Protein AF-A0A3C0AGW2-F1 (afdb_monomer_lite)

Foldseek 3Di:
DLVVLLVLLVVLLVLLVVLLVLLVVLQVQPPVRDDVVLLVSLLVSLVSLVVSLVSLVVSLVVCVVVVHDPVLNVLSVLLSVLSNVLSVCSNVVNSDPVSSVSSVVSSVSSVVVSVVSVVVVVVVVVVVVVVVVVVD

Sequence (136 aa):
MLAAMEARLQKILAQQNRVYAGTLSIGQVPEKERTSRHTARAVQLSREESLIGLEVEKAILLITDEGSSVAFSEALAEVREDVQNVSYRLNRVQVDELTQGIEKDIISSLEEMIEALQKEMDKSDEEKKKQQQQQQ

Radius of gyration: 18.55 Å; chains: 1; bounding box: 42×22×63 Å

Secondary structure (DSSP, 8-state):
-HHHHHHHHHHHHHHHHHHHHHHHHHHTS-GGG--HHHHHHHHHHHHHHHHHHHHHHHHHHHHHHTT--HHHHHHHHHHHHHHHHHHHHHHTT--SHHHHHHHHHHHHHHHHHHHHHHHHHHHHHHHHHHHHHH--

pLDDT: mean 93.38, std 8.49, range [53.22, 98.88]

Structure (mmCIF, N/CA/C/O backbone):
data_AF-A0A3C0AGW2-F1
#
_entry.id   AF-A0A3C0AGW2-F1
#
loop_
_atom_site.group_PDB
_atom_site.id
_atom_site.type_symbol
_atom_site.label_atom_id
_atom_site.label_alt_id
_atom_site.label_comp_id
_atom_site.label_asym_id
_atom_site.label_entity_id
_atom_site.label_seq_id
_atom_site.pdbx_PDB_ins_code
_atom_site.Cartn_x
_atom_site.Cartn_y
_atom_site.Cartn_z
_atom_site.occupancy
_atom_site.B_iso_or_equiv
_atom_site.auth_seq_id
_atom_site.auth_comp_id
_atom_site.auth_asym_id
_atom_site.auth_atom_id
_atom_site.pdbx_PDB_model_num
ATOM 1 N N . MET A 1 1 ? -17.777 -2.541 13.368 1.00 78.19 1 MET A N 1
ATOM 2 C CA . MET A 1 1 ? -16.947 -1.543 12.673 1.00 78.19 1 MET A CA 1
ATOM 3 C C . MET A 1 1 ? -15.489 -1.974 12.629 1.00 78.19 1 MET A C 1
ATOM 5 O O . MET A 1 1 ? -15.056 -2.356 11.554 1.00 78.19 1 MET A O 1
ATOM 9 N N . LEU A 1 2 ? -14.771 -1.996 13.762 1.00 84.62 2 LEU A N 1
ATOM 10 C CA . LEU A 1 2 ? -13.323 -2.271 13.800 1.00 84.62 2 LEU A CA 1
ATOM 11 C C . LEU A 1 2 ? -12.918 -3.547 13.042 1.00 84.62 2 LEU A C 1
ATOM 13 O O . LEU A 1 2 ? -12.090 -3.466 12.147 1.00 84.62 2 LEU A O 1
ATOM 17 N N . ALA A 1 3 ? -13.608 -4.671 13.260 1.00 89.31 3 ALA A N 1
ATOM 18 C CA . ALA A 1 3 ? -13.351 -5.912 12.515 1.00 89.31 3 ALA A CA 1
ATOM 19 C C . ALA A 1 3 ? -13.584 -5.793 10.992 1.00 89.31 3 ALA A C 1
ATOM 21 O O . ALA A 1 3 ? -12.890 -6.408 10.189 1.00 89.31 3 ALA A O 1
ATOM 22 N N . ALA A 1 4 ? -14.566 -4.989 10.565 1.00 89.94 4 ALA A N 1
ATOM 23 C CA . ALA A 1 4 ? -14.815 -4.752 9.144 1.00 89.94 4 ALA A CA 1
ATOM 24 C C . ALA A 1 4 ? -13.743 -3.842 8.527 1.00 89.94 4 ALA A C 1
ATOM 26 O O . ALA A 1 4 ? -13.401 -4.019 7.358 1.00 89.94 4 ALA A O 1
ATOM 27 N N . MET A 1 5 ? -13.215 -2.886 9.298 1.00 91.62 5 MET A N 1
ATOM 28 C CA . MET A 1 5 ? -12.092 -2.055 8.875 1.00 91.62 5 MET A CA 1
ATOM 29 C C . MET A 1 5 ? -10.802 -2.875 8.800 1.00 91.62 5 MET A C 1
ATOM 31 O O . MET A 1 5 ? -10.144 -2.866 7.766 1.00 91.62 5 MET A O 1
ATOM 35 N N . GLU A 1 6 ? -10.498 -3.670 9.824 1.00 94.12 6 GLU A N 1
ATOM 36 C CA . GLU A 1 6 ? -9.355 -4.586 9.837 1.00 94.12 6 GLU A CA 1
ATOM 37 C C . GLU A 1 6 ? -9.373 -5.513 8.612 1.00 94.12 6 GLU A C 1
ATOM 39 O O . GLU A 1 6 ? -8.394 -5.579 7.871 1.00 94.12 6 GLU A O 1
ATOM 44 N N . ALA A 1 7 ? -10.510 -6.155 8.320 1.00 95.31 7 ALA A N 1
ATOM 45 C CA . ALA A 1 7 ? -10.649 -7.021 7.149 1.00 95.31 7 ALA A CA 1
ATOM 46 C C . ALA A 1 7 ? -10.410 -6.275 5.819 1.00 95.31 7 ALA A C 1
ATOM 48 O O . ALA A 1 7 ? -9.868 -6.844 4.866 1.00 95.31 7 ALA A O 1
ATOM 49 N N . ARG A 1 8 ? -10.798 -4.994 5.733 1.00 95.31 8 ARG A N 1
ATOM 50 C CA . ARG A 1 8 ? -10.505 -4.146 4.565 1.00 95.31 8 ARG A CA 1
ATOM 51 C C . ARG A 1 8 ? -9.016 -3.838 4.467 1.00 95.31 8 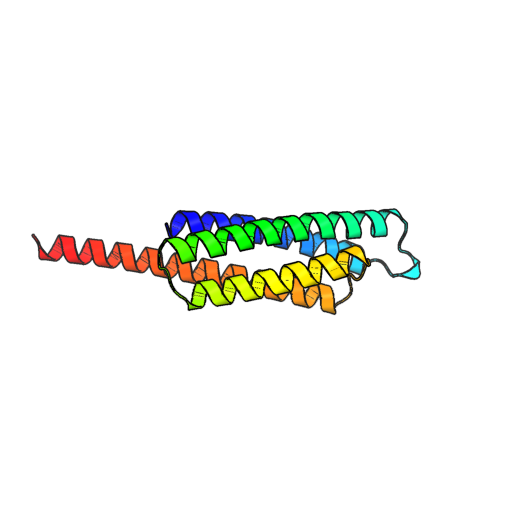ARG A C 1
ATOM 53 O O . ARG A 1 8 ? -8.457 -4.026 3.388 1.00 95.31 8 ARG A O 1
ATOM 60 N N . LEU A 1 9 ? -8.373 -3.430 5.561 1.00 96.69 9 LEU A N 1
ATOM 61 C CA . LEU A 1 9 ? -6.938 -3.136 5.573 1.00 96.69 9 LEU A CA 1
ATOM 62 C C . LEU A 1 9 ? -6.103 -4.381 5.260 1.00 96.69 9 LEU A C 1
ATOM 64 O O . LEU A 1 9 ? -5.181 -4.298 4.457 1.00 96.69 9 LEU A O 1
ATOM 68 N N . GLN A 1 10 ? -6.473 -5.556 5.775 1.00 98.38 10 GLN A N 1
ATOM 69 C CA . GLN A 1 10 ? -5.820 -6.823 5.424 1.00 98.38 10 GLN A CA 1
ATOM 70 C C . GLN A 1 10 ? -5.922 -7.130 3.925 1.00 98.38 10 GLN A C 1
ATOM 72 O O . GLN A 1 10 ? -4.955 -7.580 3.306 1.00 98.38 10 GLN A O 1
ATOM 77 N N . LYS A 1 11 ? -7.081 -6.868 3.308 1.00 98.31 11 LYS A N 1
ATOM 78 C CA . LYS A 1 11 ? -7.257 -7.040 1.860 1.00 98.31 11 LYS A CA 1
ATOM 79 C C . LYS A 1 11 ? -6.372 -6.071 1.069 1.00 98.31 11 LYS A C 1
ATOM 81 O O . LYS A 1 11 ? -5.738 -6.506 0.107 1.00 98.31 11 LYS A O 1
ATOM 86 N N . ILE A 1 12 ? -6.325 -4.803 1.480 1.00 98.56 12 ILE A N 1
ATOM 87 C CA . ILE A 1 12 ? -5.475 -3.760 0.887 1.00 98.56 12 ILE A CA 1
ATOM 88 C C . ILE A 1 12 ? -4.001 -4.166 1.003 1.00 98.56 12 ILE A C 1
ATOM 90 O O . ILE A 1 12 ? -3.310 -4.233 -0.008 1.00 98.56 12 ILE A O 1
ATOM 94 N N . LEU A 1 13 ? -3.547 -4.570 2.190 1.00 98.81 13 LEU A N 1
ATOM 95 C CA . LEU A 1 13 ? -2.189 -5.057 2.443 1.00 98.81 13 LEU A CA 1
ATOM 96 C C . LEU A 1 13 ? -1.827 -6.261 1.560 1.00 98.81 13 LEU A C 1
ATOM 98 O O . LEU A 1 13 ? -0.743 -6.321 0.979 1.00 98.81 13 LEU A O 1
ATOM 102 N N . ALA A 1 14 ? -2.738 -7.223 1.398 1.00 98.75 14 ALA A N 1
ATOM 103 C CA . ALA A 1 14 ? -2.524 -8.369 0.514 1.00 98.75 14 ALA A CA 1
ATOM 104 C C . ALA A 1 14 ? -2.472 -7.981 -0.978 1.00 98.75 14 ALA A C 1
ATOM 106 O O . ALA A 1 14 ? -1.893 -8.702 -1.796 1.00 98.75 14 ALA A O 1
ATOM 107 N N . GLN A 1 15 ? -3.116 -6.883 -1.377 1.00 98.81 15 GLN A N 1
ATOM 108 C CA . GLN A 1 15 ? -2.987 -6.319 -2.723 1.00 98.81 15 GLN A CA 1
ATOM 109 C C . GLN A 1 15 ? -1.651 -5.582 -2.873 1.00 98.81 15 GLN A C 1
ATOM 111 O O . GLN A 1 15 ? -0.929 -5.886 -3.820 1.00 98.81 15 GLN A O 1
ATOM 116 N N . GLN A 1 16 ? -1.277 -4.740 -1.907 1.00 98.88 16 GLN A N 1
ATOM 117 C CA . GLN A 1 16 ? -0.016 -3.995 -1.914 1.00 98.88 16 GLN A CA 1
ATOM 118 C C . GLN A 1 16 ? 1.195 -4.925 -1.995 1.00 98.88 16 GLN A C 1
ATOM 120 O O . GLN A 1 16 ? 2.063 -4.752 -2.844 1.00 98.88 16 GLN A O 1
ATOM 125 N N . ASN A 1 17 ? 1.210 -5.991 -1.192 1.00 98.88 17 ASN A N 1
ATOM 126 C CA . ASN A 1 17 ? 2.276 -6.993 -1.224 1.00 98.88 17 ASN A CA 1
ATOM 127 C C . ASN A 1 17 ? 2.433 -7.657 -2.603 1.00 98.88 17 ASN A C 1
ATOM 129 O O . ASN A 1 17 ? 3.545 -7.980 -3.023 1.00 98.88 17 ASN A O 1
ATOM 133 N N . ARG A 1 18 ? 1.328 -7.858 -3.337 1.00 98.75 18 ARG A N 1
ATOM 134 C CA . ARG A 1 18 ? 1.376 -8.399 -4.704 1.00 98.75 18 ARG A CA 1
ATOM 135 C C . ARG A 1 18 ? 1.941 -7.390 -5.697 1.00 98.75 18 ARG A C 1
ATOM 137 O O . ARG A 1 18 ? 2.668 -7.809 -6.602 1.00 98.75 18 ARG A O 1
ATOM 144 N N . VAL A 1 19 ? 1.619 -6.106 -5.534 1.00 98.81 19 VAL A N 1
ATOM 145 C CA . VAL A 1 19 ? 2.184 -5.043 -6.368 1.00 98.81 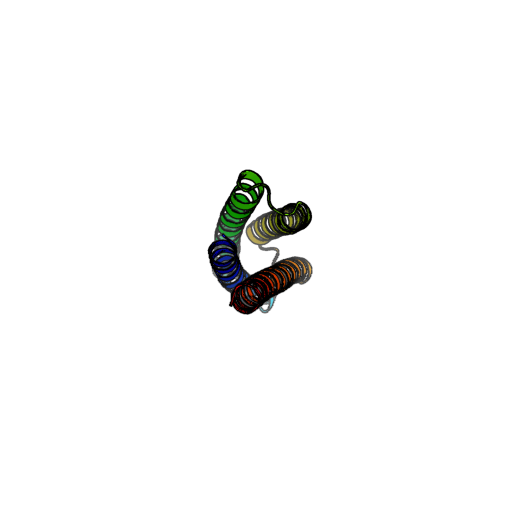19 VAL A CA 1
ATOM 146 C C . VAL A 1 19 ? 3.684 -4.929 -6.113 1.00 98.81 19 VAL A C 1
ATOM 148 O O . VAL A 1 19 ? 4.457 -5.131 -7.048 1.00 98.81 19 VAL A O 1
ATOM 151 N N . TYR A 1 20 ? 4.088 -4.792 -4.847 1.00 98.88 20 TYR A N 1
ATOM 152 C CA . TYR A 1 20 ? 5.485 -4.719 -4.412 1.00 98.88 20 TYR A CA 1
ATOM 153 C C . TYR A 1 20 ? 6.332 -5.891 -4.928 1.00 98.88 20 TYR A C 1
ATOM 155 O O . TYR A 1 20 ? 7.383 -5.698 -5.542 1.00 98.88 20 TYR A O 1
ATOM 163 N N . ALA A 1 21 ? 5.852 -7.130 -4.772 1.00 98.81 21 ALA A N 1
ATOM 164 C CA . ALA A 1 21 ? 6.546 -8.306 -5.299 1.00 98.81 21 ALA A CA 1
ATOM 165 C C . ALA A 1 21 ? 6.705 -8.255 -6.832 1.00 98.81 21 ALA A C 1
ATOM 167 O O . ALA A 1 21 ? 7.736 -8.659 -7.380 1.00 98.81 21 ALA A O 1
ATOM 168 N N . GLY A 1 22 ? 5.694 -7.741 -7.537 1.00 98.69 22 GLY A N 1
ATOM 169 C CA . GLY A 1 22 ? 5.761 -7.493 -8.973 1.00 98.69 22 GLY A CA 1
ATOM 170 C C . GLY A 1 22 ? 6.788 -6.420 -9.337 1.00 98.69 22 GLY A C 1
ATOM 171 O O . GLY A 1 22 ? 7.559 -6.625 -10.276 1.00 98.69 22 GLY A O 1
ATOM 172 N N . THR A 1 23 ? 6.831 -5.319 -8.590 1.00 98.75 23 THR A N 1
ATOM 173 C CA . THR A 1 23 ? 7.784 -4.220 -8.775 1.00 98.75 23 THR A CA 1
ATOM 174 C C . THR A 1 23 ? 9.217 -4.706 -8.583 1.00 98.75 23 THR A C 1
ATOM 176 O O . THR A 1 23 ? 10.051 -4.501 -9.469 1.00 98.75 23 THR A O 1
ATOM 179 N N . LEU A 1 24 ? 9.486 -5.463 -7.514 1.00 98.75 24 LEU A N 1
ATOM 180 C CA . LEU A 1 24 ? 10.782 -6.102 -7.263 1.00 98.75 24 LEU A CA 1
ATOM 181 C C . LEU A 1 24 ? 11.203 -7.029 -8.407 1.00 98.75 24 LEU A C 1
ATOM 183 O O . LEU A 1 24 ? 12.344 -6.970 -8.866 1.00 98.75 24 LEU A O 1
ATOM 187 N N . SER A 1 25 ? 10.283 -7.860 -8.906 1.00 98.38 25 SER A N 1
ATOM 188 C CA . SER A 1 25 ? 10.575 -8.784 -10.008 1.00 98.38 25 SER A CA 1
ATOM 189 C C . SER A 1 25 ? 11.013 -8.055 -11.283 1.00 98.38 25 SER A C 1
ATOM 191 O O . SER A 1 25 ? 11.890 -8.551 -11.987 1.00 98.38 25 SER A O 1
ATOM 193 N N . ILE A 1 26 ? 10.442 -6.883 -11.583 1.00 98.38 26 ILE A N 1
ATOM 194 C CA . ILE A 1 26 ? 10.891 -6.055 -12.714 1.00 98.38 26 ILE A CA 1
ATOM 195 C C . ILE A 1 26 ? 12.209 -5.346 -12.372 1.00 98.38 26 ILE A C 1
ATOM 197 O O . ILE A 1 26 ? 13.095 -5.250 -13.224 1.00 98.38 26 ILE A O 1
ATOM 201 N N . GLY A 1 27 ? 12.347 -4.858 -11.136 1.00 97.75 27 GLY A N 1
ATOM 202 C CA . GLY A 1 27 ? 13.530 -4.155 -10.638 1.00 97.75 27 GLY A CA 1
ATOM 203 C C . GLY A 1 27 ? 14.813 -4.985 -10.719 1.00 97.75 27 GLY A C 1
ATOM 204 O O . GLY A 1 27 ? 15.866 -4.435 -11.030 1.00 97.75 27 GLY A O 1
ATOM 205 N N . GLN A 1 28 ? 14.713 -6.306 -10.542 1.00 97.44 28 GLN A N 1
ATOM 206 C CA . GLN A 1 28 ? 15.831 -7.252 -10.671 1.00 97.44 28 GLN A CA 1
ATOM 207 C C . GLN A 1 28 ? 16.375 -7.387 -12.101 1.00 97.44 28 GLN A C 1
ATOM 209 O O . GLN A 1 28 ? 17.509 -7.826 -12.283 1.00 97.44 28 GLN A O 1
ATOM 214 N N . VAL A 1 29 ? 15.590 -7.021 -13.118 1.00 97.44 29 VAL A N 1
ATOM 215 C CA . VAL A 1 29 ? 16.028 -7.058 -14.516 1.00 97.44 29 VAL A CA 1
ATOM 216 C C . VAL A 1 29 ? 16.721 -5.734 -14.852 1.00 97.44 29 VAL A C 1
ATOM 218 O O . VAL A 1 29 ? 16.076 -4.679 -14.739 1.00 97.44 29 VAL A O 1
ATOM 221 N N . PRO A 1 30 ? 17.997 -5.750 -15.296 1.00 96.00 30 PRO A N 1
ATOM 222 C CA . PRO A 1 30 ? 18.702 -4.546 -15.719 1.00 96.00 30 PRO A CA 1
ATOM 223 C C . PRO A 1 30 ? 17.910 -3.782 -16.777 1.00 96.00 30 PRO A C 1
ATOM 225 O O . PRO A 1 30 ? 17.349 -4.382 -17.690 1.00 96.00 30 PRO A O 1
ATOM 228 N N . GLU A 1 31 ? 17.888 -2.452 -16.700 1.00 93.44 31 GLU A N 1
ATOM 229 C CA . GLU A 1 31 ? 17.046 -1.626 -17.577 1.00 93.44 31 GLU A CA 1
ATOM 230 C C . GLU A 1 31 ? 17.275 -1.903 -19.072 1.00 93.44 31 GLU A C 1
ATOM 232 O O . GLU A 1 31 ? 16.322 -1.994 -19.840 1.00 93.44 31 GLU A O 1
ATOM 237 N N . LYS A 1 32 ? 18.531 -2.144 -19.466 1.00 95.88 32 LYS A N 1
ATOM 238 C CA . LYS A 1 32 ? 18.920 -2.471 -20.849 1.00 95.88 32 LYS A CA 1
ATOM 239 C C . LYS A 1 32 ? 18.396 -3.826 -21.341 1.00 95.88 32 LYS A C 1
ATOM 241 O O . LYS A 1 32 ? 18.347 -4.050 -22.546 1.00 95.88 32 LYS A O 1
ATOM 246 N N . GLU A 1 33 ? 18.025 -4.718 -20.428 1.00 96.94 33 GLU A N 1
ATOM 247 C CA . GLU A 1 33 ? 17.503 -6.061 -20.711 1.00 96.94 33 GLU A CA 1
ATOM 248 C C . GLU A 1 33 ? 15.969 -6.120 -20.602 1.00 96.94 33 GLU A C 1
ATOM 250 O O . GLU A 1 33 ? 15.344 -7.131 -20.941 1.00 96.94 33 GLU A O 1
ATOM 255 N N . ARG A 1 34 ? 15.324 -5.029 -20.165 1.00 96.06 34 ARG A N 1
ATOM 256 C CA . ARG A 1 34 ? 13.866 -4.964 -20.043 1.00 96.06 34 ARG A CA 1
ATOM 257 C C . ARG A 1 34 ? 13.212 -4.929 -21.420 1.00 96.06 34 ARG A C 1
ATOM 259 O O . ARG A 1 34 ? 13.385 -4.017 -22.219 1.00 96.06 34 ARG A O 1
ATOM 266 N N . THR A 1 35 ? 12.390 -5.937 -21.669 1.00 97.56 35 THR A N 1
ATOM 267 C CA . THR A 1 35 ? 11.542 -6.047 -22.864 1.00 97.56 35 THR A CA 1
ATOM 268 C C . THR A 1 35 ? 10.175 -5.381 -22.680 1.00 97.56 35 THR A C 1
ATOM 270 O O . THR A 1 35 ? 9.760 -5.078 -21.561 1.00 97.56 35 THR A O 1
ATOM 273 N N . SER A 1 36 ? 9.395 -5.279 -23.762 1.00 97.25 36 SER A N 1
ATOM 274 C CA . SER A 1 36 ? 8.008 -4.783 -23.736 1.00 97.25 36 SER A CA 1
ATOM 275 C C . SER A 1 36 ? 7.099 -5.521 -22.744 1.00 97.25 36 SER A C 1
ATOM 277 O O . SER A 1 36 ? 6.128 -4.942 -22.261 1.00 97.25 36 SER A O 1
ATOM 279 N N . ARG A 1 37 ? 7.411 -6.779 -22.391 1.00 97.62 37 ARG A N 1
ATOM 280 C CA . ARG A 1 37 ? 6.682 -7.532 -21.356 1.00 97.62 37 ARG A CA 1
ATOM 281 C C . ARG A 1 37 ? 6.840 -6.898 -19.971 1.00 97.62 37 ARG A C 1
ATOM 283 O O . ARG A 1 37 ? 5.872 -6.847 -19.220 1.00 97.62 37 ARG A O 1
ATOM 290 N N . HIS A 1 38 ? 8.032 -6.403 -19.649 1.00 98.25 38 HIS A N 1
ATOM 291 C CA . HIS A 1 38 ? 8.318 -5.734 -18.380 1.00 98.25 38 HIS A CA 1
ATOM 292 C C . HIS A 1 38 ? 7.597 -4.388 -18.307 1.00 98.25 38 HIS A C 1
ATOM 294 O O . HIS A 1 38 ? 6.932 -4.102 -17.317 1.00 98.25 38 HIS A O 1
ATOM 300 N N . THR A 1 39 ? 7.631 -3.616 -19.398 1.00 97.62 39 THR A N 1
ATOM 301 C CA . THR A 1 39 ? 6.853 -2.377 -19.538 1.00 97.62 39 THR A CA 1
ATOM 302 C C . THR A 1 39 ? 5.358 -2.632 -19.351 1.00 97.62 39 THR A C 1
ATOM 304 O O . THR A 1 39 ? 4.716 -1.968 -18.544 1.00 97.62 39 THR A O 1
ATOM 307 N N . ALA A 1 40 ? 4.797 -3.630 -20.041 1.00 98.50 40 ALA A N 1
ATOM 308 C CA . ALA A 1 40 ? 3.383 -3.974 -19.916 1.00 98.50 40 ALA A CA 1
ATOM 309 C C . ALA A 1 40 ? 3.015 -4.406 -18.487 1.00 98.50 40 ALA A C 1
ATOM 311 O O . ALA A 1 40 ? 1.961 -4.008 -17.987 1.00 98.50 40 ALA A O 1
ATOM 312 N N . ARG A 1 41 ? 3.887 -5.171 -17.811 1.00 98.56 41 ARG A N 1
ATOM 313 C CA . ARG A 1 41 ? 3.675 -5.556 -16.411 1.00 98.56 41 ARG A CA 1
ATOM 314 C C . ARG A 1 41 ? 3.724 -4.347 -15.478 1.00 98.56 41 ARG A C 1
ATOM 316 O O . ARG A 1 41 ? 2.845 -4.254 -14.637 1.00 98.56 41 ARG A O 1
ATOM 323 N N . ALA A 1 42 ? 4.659 -3.411 -15.645 1.00 98.69 42 ALA A N 1
ATOM 324 C CA . ALA A 1 42 ? 4.713 -2.193 -14.827 1.00 98.69 42 ALA A CA 1
ATOM 325 C C . ALA A 1 42 ? 3.436 -1.345 -14.967 1.00 98.69 42 ALA A C 1
ATOM 327 O O . ALA A 1 42 ? 2.849 -0.926 -13.974 1.00 98.69 42 ALA A O 1
ATOM 328 N N . VAL A 1 43 ? 2.926 -1.180 -16.192 1.00 98.62 43 VAL A N 1
ATOM 329 C CA . VAL A 1 43 ? 1.656 -0.469 -16.426 1.00 98.62 43 VAL A CA 1
ATOM 330 C C . VAL A 1 43 ? 0.462 -1.244 -15.846 1.00 98.62 43 VAL A C 1
ATOM 332 O O . VAL A 1 43 ? -0.505 -0.647 -15.376 1.00 98.62 43 VAL A O 1
ATOM 335 N N . GLN A 1 44 ? 0.498 -2.580 -15.854 1.00 98.75 44 GLN A N 1
ATOM 336 C CA . GLN A 1 44 ? -0.509 -3.384 -15.159 1.00 98.75 44 GLN A CA 1
ATOM 337 C C . GLN A 1 44 ? -0.452 -3.162 -13.641 1.00 98.75 44 GLN A C 1
ATOM 339 O O . GLN A 1 44 ? -1.496 -2.937 -13.038 1.00 98.75 44 GLN A O 1
ATOM 344 N N . LEU A 1 45 ? 0.744 -3.175 -13.049 1.00 98.81 45 LEU A N 1
ATOM 345 C CA . LEU A 1 45 ? 0.958 -2.908 -11.626 1.00 98.81 45 LEU A CA 1
ATOM 346 C C . LEU A 1 45 ? 0.467 -1.508 -11.234 1.00 98.81 45 LEU A C 1
ATOM 348 O O . LEU A 1 45 ? -0.243 -1.376 -10.252 1.00 98.81 45 LEU A O 1
ATOM 352 N N . SER A 1 46 ? 0.714 -0.486 -12.058 1.00 98.88 46 SER A N 1
ATOM 353 C CA . SER A 1 46 ? 0.155 0.864 -11.863 1.00 98.88 46 SER A CA 1
ATOM 354 C 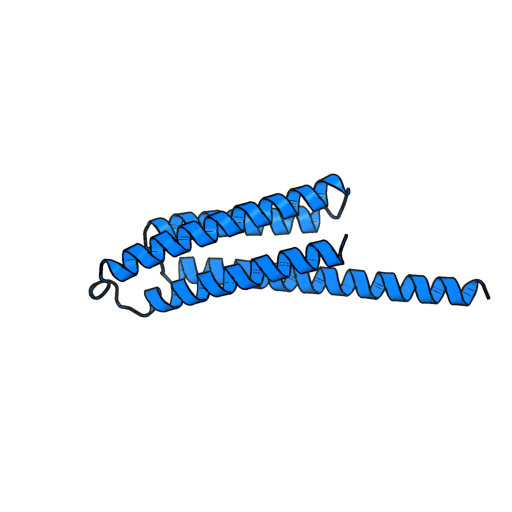C . SER A 1 46 ? -1.380 0.883 -11.795 1.00 98.88 46 SER A C 1
ATOM 356 O O . SER A 1 46 ? -1.977 1.583 -10.973 1.00 98.88 46 SER A O 1
ATOM 358 N N . ARG A 1 47 ? -2.054 0.091 -12.638 1.00 98.81 47 ARG A N 1
ATOM 359 C CA . ARG A 1 47 ? -3.517 -0.044 -12.578 1.00 98.81 47 ARG A CA 1
ATOM 360 C C . ARG A 1 47 ? -3.972 -0.761 -11.312 1.00 98.81 47 ARG A C 1
ATOM 362 O O . ARG A 1 47 ? -4.973 -0.357 -10.732 1.00 98.81 47 ARG A O 1
ATOM 369 N N . GLU A 1 48 ? -3.256 -1.805 -10.898 1.00 98.81 48 GLU A N 1
ATOM 370 C CA . GLU A 1 48 ? -3.506 -2.508 -9.634 1.00 98.81 48 GLU A CA 1
ATOM 371 C C . GLU A 1 48 ? -3.347 -1.546 -8.438 1.00 98.81 48 GLU A C 1
ATOM 373 O O . GLU A 1 48 ? -4.247 -1.470 -7.605 1.00 98.81 48 GLU A O 1
ATOM 378 N N . GLU A 1 49 ? -2.298 -0.722 -8.430 1.00 98.62 49 GLU A N 1
ATOM 379 C CA . GLU A 1 49 ? -2.033 0.304 -7.412 1.00 98.62 49 GLU A CA 1
ATOM 380 C C . GLU A 1 49 ? -3.120 1.391 -7.380 1.00 98.62 49 GLU A C 1
ATOM 382 O O . GLU A 1 49 ? -3.623 1.781 -6.329 1.00 98.62 49 GLU A O 1
ATOM 387 N N . SER A 1 50 ? -3.597 1.825 -8.548 1.00 98.69 50 SER A N 1
ATOM 388 C CA . SER A 1 50 ? -4.720 2.772 -8.628 1.00 98.69 50 SER A CA 1
ATOM 389 C C . SER A 1 50 ? -6.003 2.213 -8.000 1.00 98.69 50 SER A C 1
ATOM 391 O O . SER A 1 50 ? -6.759 2.951 -7.371 1.00 98.69 50 SER A O 1
ATOM 393 N N . LEU A 1 51 ? -6.260 0.907 -8.151 1.00 98.56 51 LEU A N 1
ATOM 394 C CA . LEU A 1 51 ? -7.402 0.249 -7.509 1.00 98.56 51 LEU A CA 1
ATOM 395 C C . LEU A 1 51 ? -7.228 0.164 -5.989 1.00 98.56 51 LEU A C 1
ATOM 397 O O . LEU A 1 51 ? -8.218 0.293 -5.273 1.00 98.56 51 LEU A O 1
ATOM 401 N N . ILE A 1 52 ? -5.998 -0.020 -5.503 1.00 98.69 52 ILE A N 1
ATOM 402 C CA . ILE A 1 52 ? -5.679 0.052 -4.072 1.00 98.69 52 ILE A CA 1
ATOM 403 C C . ILE A 1 52 ? -6.027 1.444 -3.534 1.00 98.69 52 ILE A C 1
ATOM 405 O O . ILE A 1 52 ? -6.739 1.541 -2.536 1.00 98.69 52 ILE A O 1
ATOM 409 N N . GLY A 1 53 ? -5.651 2.512 -4.243 1.00 98.31 53 GLY A N 1
ATOM 410 C CA . GLY A 1 53 ? -5.956 3.890 -3.837 1.00 98.31 53 GLY A CA 1
ATOM 411 C C . GLY A 1 53 ? -7.457 4.151 -3.670 1.00 98.31 53 GLY A C 1
ATOM 412 O O . GLY A 1 53 ? -7.870 4.787 -2.701 1.00 98.31 53 GLY A O 1
ATOM 413 N N . LEU A 1 54 ? -8.290 3.584 -4.551 1.00 98.06 54 LEU A N 1
ATOM 414 C CA . LEU A 1 54 ? -9.753 3.661 -4.432 1.00 98.06 54 LEU A CA 1
ATOM 415 C C . LEU A 1 54 ? -10.295 2.902 -3.213 1.00 98.06 54 LEU A C 1
ATOM 417 O O . LEU A 1 54 ? -11.296 3.310 -2.626 1.00 98.06 54 LEU A O 1
ATOM 421 N N . GLU A 1 55 ? -9.689 1.775 -2.837 1.00 97.69 55 GLU A N 1
ATOM 422 C CA . GLU A 1 55 ? -10.095 1.035 -1.637 1.00 97.69 55 GLU A CA 1
ATOM 423 C C . GLU A 1 55 ? -9.680 1.772 -0.355 1.00 97.69 55 GLU A C 1
ATOM 425 O O . GLU A 1 55 ? -10.466 1.807 0.594 1.00 97.69 55 GLU A O 1
ATOM 430 N N . VAL A 1 56 ? -8.510 2.422 -0.346 1.00 97.69 56 VAL A N 1
ATOM 431 C CA . VAL A 1 56 ? -8.067 3.290 0.760 1.00 97.69 56 VAL A CA 1
ATOM 432 C C . VAL A 1 56 ? -9.004 4.492 0.909 1.00 97.69 56 VAL A C 1
ATOM 434 O O . VAL A 1 56 ? -9.447 4.794 2.014 1.00 97.69 56 VAL A O 1
ATOM 437 N N . GLU A 1 57 ? -9.405 5.133 -0.190 1.00 95.94 57 GLU A N 1
ATOM 438 C CA . GLU A 1 57 ? -10.363 6.246 -0.156 1.00 95.94 57 GLU A CA 1
ATOM 439 C C . GLU A 1 57 ? -11.718 5.832 0.442 1.00 95.94 57 GLU A C 1
ATOM 441 O O . GLU A 1 57 ? -12.277 6.537 1.284 1.00 95.94 57 GLU A O 1
ATOM 446 N N . LYS A 1 58 ? -12.216 4.638 0.098 1.00 94.12 58 LYS A N 1
ATOM 447 C CA . LYS A 1 58 ? -13.425 4.076 0.724 1.00 94.12 58 LYS A CA 1
ATOM 448 C C . LYS A 1 58 ? -13.241 3.809 2.220 1.00 94.12 58 LYS A C 1
ATOM 450 O O . LYS A 1 58 ? -14.207 3.934 2.970 1.00 94.12 58 LYS A O 1
ATOM 455 N N . ALA A 1 59 ? -12.043 3.415 2.656 1.00 92.94 59 ALA A N 1
ATOM 456 C CA . ALA A 1 59 ? -11.745 3.203 4.071 1.00 92.94 59 ALA A CA 1
ATOM 457 C C . ALA A 1 59 ? -11.763 4.524 4.861 1.00 92.94 59 ALA A C 1
ATOM 459 O O . ALA A 1 59 ? -12.353 4.572 5.940 1.00 92.94 59 ALA A O 1
ATOM 460 N N . ILE A 1 60 ? -11.212 5.602 4.293 1.00 92.88 60 ILE A N 1
ATOM 461 C CA . ILE A 1 60 ? -11.249 6.953 4.883 1.00 92.88 60 ILE A CA 1
ATOM 462 C C . ILE A 1 60 ? -12.695 7.422 5.087 1.00 92.88 60 ILE A C 1
ATOM 464 O O . ILE A 1 60 ? -13.047 7.889 6.171 1.00 92.88 60 ILE A O 1
ATOM 468 N N . LEU A 1 61 ? -13.544 7.268 4.063 1.00 89.88 61 LEU A N 1
ATOM 469 C CA . LEU A 1 61 ? -14.955 7.663 4.139 1.00 89.88 61 LEU A CA 1
ATOM 470 C C . LEU A 1 61 ? -15.693 6.918 5.258 1.00 89.88 61 LEU A C 1
ATOM 472 O O . LEU A 1 61 ? -16.410 7.541 6.033 1.00 89.88 61 LEU A O 1
ATOM 476 N N . LEU A 1 62 ? -15.456 5.608 5.393 1.00 87.00 62 LEU A N 1
ATOM 477 C CA . LEU A 1 62 ? -16.087 4.792 6.433 1.00 87.00 62 LEU A CA 1
ATOM 478 C C . LEU A 1 62 ? -15.736 5.280 7.851 1.00 87.00 62 LEU A C 1
ATOM 480 O O . LEU A 1 62 ? -16.621 5.415 8.687 1.00 87.00 62 LEU A O 1
ATOM 484 N N . ILE A 1 63 ? -14.459 5.580 8.113 1.00 83.94 63 ILE A N 1
ATOM 485 C CA . ILE A 1 63 ? -14.008 6.084 9.424 1.00 83.94 63 ILE A CA 1
ATOM 486 C C . ILE A 1 63 ? -14.557 7.485 9.710 1.00 83.94 63 ILE A C 1
ATOM 488 O O . ILE A 1 63 ? -14.912 7.781 10.853 1.00 83.94 63 ILE A O 1
ATOM 492 N N . THR A 1 64 ? -14.646 8.336 8.686 1.00 80.75 64 THR A N 1
ATOM 493 C CA . THR A 1 64 ? -15.125 9.717 8.836 1.00 80.75 64 THR A CA 1
ATOM 494 C C . THR A 1 64 ? -16.619 9.758 9.163 1.00 80.75 64 THR A C 1
ATOM 496 O O . THR A 1 64 ? -17.017 10.446 10.103 1.00 80.75 64 THR A O 1
ATOM 499 N N . ASP A 1 65 ? -17.440 8.991 8.440 1.00 80.25 65 ASP A N 1
ATOM 500 C CA . ASP A 1 65 ? -18.897 8.950 8.634 1.00 80.25 65 ASP A CA 1
ATOM 501 C C . ASP A 1 65 ? -19.293 8.419 10.021 1.00 80.25 65 ASP A C 1
ATOM 503 O O . ASP A 1 65 ? -20.309 8.822 10.589 1.00 80.25 65 ASP A O 1
ATOM 507 N N . GLU A 1 66 ? -18.477 7.534 10.594 1.00 72.56 66 GLU A N 1
ATOM 508 C CA . GLU A 1 66 ? -18.715 6.929 11.907 1.00 72.56 66 GLU A CA 1
ATOM 509 C C . GLU A 1 66 ? -18.107 7.751 13.066 1.00 72.56 66 GLU A C 1
ATOM 511 O O . GLU A 1 66 ? -18.178 7.331 14.222 1.00 72.56 66 GLU A O 1
ATOM 516 N N . GLY A 1 67 ? -17.534 8.932 12.782 1.00 67.00 67 GLY A N 1
ATOM 517 C CA . GLY A 1 67 ? -16.953 9.828 13.790 1.00 67.00 67 GLY A CA 1
ATOM 518 C C . GLY A 1 67 ? -15.738 9.234 14.508 1.00 67.00 67 GLY A C 1
ATOM 519 O O . GLY A 1 67 ? -15.511 9.524 15.684 1.00 67.00 67 GLY A O 1
ATOM 520 N N . SER A 1 68 ? -14.993 8.358 13.829 1.00 69.38 68 SER A N 1
ATOM 521 C CA . SER A 1 68 ? -13.822 7.682 14.389 1.00 69.38 68 SER A CA 1
ATOM 522 C C . SER A 1 68 ? -12.583 8.585 14.465 1.00 69.38 68 SER A C 1
ATOM 524 O O . SER A 1 68 ? -12.602 9.761 14.111 1.00 69.38 68 SER A O 1
ATOM 526 N N . SER A 1 69 ? -11.494 8.027 15.000 1.00 80.94 69 SER A N 1
ATOM 527 C CA . SER A 1 69 ? -10.240 8.729 15.287 1.00 80.94 69 SER A CA 1
ATOM 528 C C . SER A 1 69 ? -9.677 9.503 14.086 1.00 80.94 69 SER A C 1
ATOM 530 O O . SER A 1 69 ? -9.424 8.945 13.013 1.00 80.94 69 SER A O 1
ATOM 532 N N . VAL A 1 70 ? -9.398 10.789 14.316 1.00 84.88 70 VAL A N 1
ATOM 533 C CA . VAL A 1 70 ? -8.730 11.689 13.362 1.00 84.88 70 VAL A CA 1
ATOM 534 C C . VAL A 1 70 ? -7.370 11.130 12.935 1.00 84.88 70 VAL A C 1
ATOM 536 O O . VAL A 1 70 ? -7.054 11.154 11.752 1.00 84.88 70 VAL A O 1
ATOM 539 N N . ALA A 1 71 ? -6.622 10.522 13.861 1.00 86.56 71 ALA A N 1
ATOM 540 C CA . ALA A 1 71 ? -5.295 9.973 13.578 1.00 86.56 71 ALA A CA 1
ATOM 541 C C . ALA A 1 71 ? -5.331 8.820 12.558 1.00 86.56 71 ALA A C 1
ATOM 543 O O . ALA A 1 71 ? -4.486 8.752 11.672 1.00 86.56 71 ALA A O 1
ATOM 544 N N . PHE A 1 72 ? -6.335 7.937 12.631 1.00 87.06 72 PHE A N 1
ATOM 545 C CA . PHE A 1 72 ? -6.502 6.879 11.625 1.00 87.06 72 PHE A CA 1
ATOM 546 C C . PHE A 1 72 ? -6.872 7.451 10.250 1.00 87.06 72 PHE A C 1
ATOM 548 O O . PHE A 1 72 ? -6.451 6.920 9.225 1.00 87.06 72 PHE A O 1
ATOM 555 N N . SER A 1 73 ? -7.648 8.538 10.221 1.00 90.12 73 SER A N 1
ATOM 556 C CA . SER A 1 73 ? -8.014 9.207 8.967 1.00 90.12 73 SER A CA 1
ATOM 557 C C . SER A 1 73 ? -6.802 9.863 8.303 1.00 90.12 73 SER A C 1
ATOM 559 O O . SER A 1 73 ? -6.645 9.753 7.089 1.00 90.12 73 SER A O 1
ATOM 561 N N . GLU A 1 74 ? -5.939 10.506 9.092 1.00 92.69 74 GLU A N 1
ATOM 562 C CA . GLU A 1 74 ? -4.681 11.100 8.623 1.00 92.69 74 GLU A CA 1
ATOM 563 C C . GLU A 1 74 ? -3.720 10.026 8.098 1.00 92.69 74 GLU A C 1
ATOM 565 O O . GLU A 1 74 ? -3.282 10.123 6.954 1.00 92.69 74 GLU A O 1
ATOM 570 N N . ALA A 1 75 ? -3.500 8.944 8.853 1.00 93.94 75 ALA A N 1
ATOM 571 C CA . ALA A 1 75 ? -2.636 7.841 8.425 1.00 93.94 75 ALA A CA 1
ATOM 572 C C . ALA A 1 75 ? -3.113 7.183 7.113 1.00 93.94 75 ALA A C 1
ATOM 574 O O . ALA A 1 75 ? -2.318 6.884 6.223 1.00 93.94 75 ALA A O 1
ATOM 575 N N . LEU A 1 76 ? -4.427 6.993 6.938 1.00 95.31 76 LEU A N 1
ATOM 576 C CA . LEU A 1 76 ? -4.969 6.484 5.673 1.00 95.31 76 LEU A CA 1
ATOM 577 C C . LEU A 1 76 ? -4.851 7.495 4.525 1.00 95.31 76 LEU A C 1
ATOM 579 O O . LEU A 1 76 ? -4.723 7.089 3.368 1.00 95.31 76 LEU A O 1
ATOM 583 N N . ALA A 1 77 ? -4.911 8.796 4.812 1.00 96.25 77 ALA A N 1
ATOM 584 C CA . ALA A 1 77 ? -4.711 9.829 3.804 1.00 96.25 77 ALA A CA 1
ATOM 585 C C . ALA A 1 77 ? -3.260 9.861 3.301 1.00 96.25 77 ALA A C 1
ATOM 587 O O . ALA A 1 77 ? -3.069 10.006 2.092 1.00 96.25 77 ALA A O 1
ATOM 588 N N . GLU A 1 78 ? -2.282 9.661 4.189 1.00 97.62 78 GLU A N 1
ATOM 589 C CA . GLU A 1 78 ? -0.863 9.499 3.839 1.00 97.62 78 GLU A CA 1
ATOM 590 C C . GLU A 1 78 ? -0.659 8.257 2.961 1.00 97.62 78 GLU A C 1
ATOM 592 O O . GLU A 1 78 ? -0.168 8.369 1.838 1.00 97.62 78 GLU A O 1
ATOM 597 N N . VAL A 1 79 ? -1.186 7.098 3.380 1.00 98.50 79 VAL A N 1
ATOM 598 C CA . VAL A 1 79 ? -1.149 5.868 2.566 1.00 98.50 79 VAL A CA 1
ATOM 599 C C . VAL A 1 79 ? -1.755 6.086 1.177 1.00 98.50 79 VAL A C 1
ATOM 601 O O . VAL A 1 79 ? -1.226 5.603 0.177 1.00 98.50 79 VAL A O 1
ATOM 604 N N . ARG A 1 80 ? -2.866 6.824 1.074 1.00 98.44 80 ARG A N 1
ATOM 605 C CA . ARG A 1 80 ? -3.489 7.131 -0.221 1.00 98.44 80 ARG A CA 1
ATOM 606 C C . ARG A 1 80 ? -2.562 7.959 -1.116 1.00 98.44 80 ARG A C 1
ATOM 608 O O . ARG A 1 80 ? -2.524 7.702 -2.319 1.00 98.44 80 ARG A O 1
ATOM 615 N N . GLU A 1 81 ? -1.876 8.958 -0.568 1.00 98.62 81 GLU A N 1
ATOM 616 C CA . GLU A 1 81 ? -0.932 9.793 -1.322 1.00 98.62 81 GLU A CA 1
ATOM 617 C C . GLU A 1 81 ? 0.248 8.962 -1.841 1.00 98.62 81 GLU A C 1
ATOM 619 O O . GLU A 1 81 ? 0.579 9.029 -3.030 1.00 98.62 81 GLU A O 1
ATOM 624 N N . ASP A 1 82 ? 0.803 8.099 -0.996 1.00 98.81 82 ASP A N 1
ATOM 625 C CA . ASP A 1 82 ? 1.905 7.218 -1.373 1.00 98.81 82 ASP A CA 1
ATOM 626 C C . ASP A 1 82 ? 1.496 6.221 -2.463 1.00 98.81 82 ASP A C 1
ATOM 628 O O . ASP A 1 82 ? 2.194 6.078 -3.470 1.00 98.81 82 ASP A O 1
ATOM 632 N N . VAL A 1 83 ? 0.321 5.597 -2.341 1.00 98.81 83 VAL A N 1
ATOM 633 C CA . VAL A 1 83 ? -0.239 4.700 -3.368 1.00 98.81 83 VAL A CA 1
ATOM 634 C C . VAL A 1 83 ? -0.425 5.438 -4.703 1.00 98.81 83 VAL A C 1
ATOM 636 O O . VAL A 1 83 ? -0.123 4.911 -5.779 1.00 98.81 83 VAL A O 1
ATOM 639 N N . GLN A 1 84 ? -0.885 6.694 -4.678 1.00 98.69 84 GLN A N 1
ATOM 640 C CA . GLN A 1 84 ? -1.002 7.514 -5.890 1.00 98.69 84 GLN A CA 1
ATOM 641 C C . GLN A 1 84 ? 0.368 7.813 -6.516 1.00 98.69 84 GLN A C 1
ATOM 643 O O . GLN A 1 84 ? 0.511 7.758 -7.744 1.00 98.69 84 GLN A O 1
ATOM 648 N N . ASN A 1 85 ? 1.383 8.079 -5.692 1.00 98.81 85 ASN A N 1
ATOM 649 C CA . ASN A 1 85 ? 2.758 8.285 -6.135 1.00 98.81 85 ASN A CA 1
ATOM 650 C C . ASN A 1 85 ? 3.331 7.015 -6.787 1.00 98.81 85 ASN A C 1
ATOM 652 O O . ASN A 1 85 ? 3.807 7.066 -7.926 1.00 98.81 85 ASN A O 1
ATOM 656 N N . VAL A 1 86 ? 3.204 5.857 -6.133 1.00 98.88 86 VAL A N 1
ATOM 657 C CA . VAL A 1 86 ? 3.628 4.559 -6.683 1.00 98.88 86 VAL A CA 1
ATOM 658 C C . VAL A 1 86 ? 2.923 4.283 -8.007 1.00 98.88 86 VAL A C 1
ATOM 660 O O . VAL A 1 86 ? 3.586 3.980 -9.002 1.00 98.88 86 VAL A O 1
ATOM 663 N N . SER A 1 87 ? 1.605 4.479 -8.082 1.00 98.88 87 SER A N 1
ATOM 664 C CA . SER A 1 87 ? 0.844 4.296 -9.321 1.00 98.88 87 SER A CA 1
ATOM 665 C C . SER A 1 87 ? 1.402 5.144 -10.469 1.00 98.88 87 SER A C 1
ATOM 667 O O . SER A 1 87 ? 1.638 4.627 -11.571 1.00 98.88 87 SER A O 1
ATOM 669 N N . TYR A 1 88 ? 1.674 6.429 -10.216 1.00 98.75 88 TYR A N 1
ATOM 670 C CA . TYR A 1 88 ? 2.253 7.341 -11.204 1.00 98.75 88 TYR A CA 1
ATOM 671 C C . TYR A 1 88 ? 3.639 6.879 -11.678 1.00 98.75 88 TYR A C 1
ATOM 673 O O . TYR A 1 88 ? 3.923 6.871 -12.882 1.00 98.75 88 TYR A O 1
ATOM 681 N N . ARG A 1 89 ? 4.494 6.449 -10.746 1.00 98.75 89 ARG A N 1
ATOM 682 C CA . ARG A 1 89 ? 5.849 5.955 -11.028 1.00 98.75 89 ARG A CA 1
ATOM 683 C C . ARG A 1 89 ? 5.827 4.657 -11.836 1.00 98.75 89 ARG A C 1
ATOM 685 O O . ARG A 1 89 ? 6.504 4.559 -12.865 1.00 98.75 89 ARG A O 1
ATOM 692 N N . LEU A 1 90 ? 4.993 3.695 -11.449 1.00 98.81 90 LEU A N 1
ATOM 693 C CA . LEU A 1 90 ? 4.844 2.411 -12.139 1.00 98.81 90 LEU A CA 1
ATOM 694 C C . LEU A 1 90 ? 4.321 2.575 -13.571 1.00 98.81 90 LEU A C 1
ATOM 696 O O . LEU A 1 90 ? 4.788 1.881 -14.478 1.00 98.81 90 LEU A O 1
ATOM 700 N N . ASN A 1 91 ? 3.433 3.544 -13.819 1.00 98.56 91 ASN A N 1
ATOM 701 C CA . ASN A 1 91 ? 2.958 3.852 -15.173 1.00 98.56 91 ASN A CA 1
ATOM 702 C C . ASN A 1 91 ? 4.101 4.306 -16.099 1.00 98.56 91 ASN A C 1
ATOM 704 O O . ASN A 1 91 ? 4.054 4.125 -17.314 1.00 98.56 91 ASN A O 1
ATOM 708 N N . ARG A 1 92 ? 5.158 4.879 -15.515 1.00 98.31 92 ARG A N 1
ATOM 709 C CA . ARG A 1 92 ? 6.375 5.328 -16.201 1.00 98.31 92 ARG A CA 1
ATOM 710 C C . ARG A 1 92 ? 7.497 4.288 -16.151 1.00 98.31 92 ARG A C 1
ATOM 712 O O . ARG A 1 92 ? 8.630 4.607 -16.499 1.00 98.31 92 ARG A O 1
ATOM 719 N N . VAL A 1 93 ? 7.194 3.052 -15.737 1.00 97.94 93 VAL A N 1
ATOM 720 C CA . VAL A 1 93 ? 8.156 1.943 -15.581 1.00 97.94 93 VAL A CA 1
ATOM 721 C C . VAL A 1 93 ? 9.276 2.274 -14.580 1.00 97.94 93 VAL A C 1
ATOM 723 O O . VAL A 1 93 ? 10.361 1.691 -14.610 1.00 97.94 93 VAL A O 1
ATOM 726 N N . GLN A 1 94 ? 9.021 3.209 -13.663 1.00 98.44 94 GLN A N 1
ATOM 727 C CA . GLN A 1 94 ? 9.949 3.549 -12.593 1.00 98.44 94 GLN A CA 1
ATOM 728 C C . GLN A 1 94 ? 9.767 2.524 -11.474 1.00 98.44 94 GLN A C 1
ATOM 730 O O . GLN A 1 94 ? 8.896 2.666 -10.624 1.00 98.44 94 GLN A O 1
ATOM 735 N N . VAL A 1 95 ? 10.568 1.463 -11.522 1.00 98.44 95 VAL A N 1
ATOM 736 C CA . VAL A 1 95 ? 10.579 0.344 -10.556 1.00 98.44 95 VAL A CA 1
ATOM 737 C C . VAL A 1 95 ? 11.852 0.347 -9.701 1.00 98.44 95 VAL A C 1
ATOM 739 O O . VAL A 1 95 ? 12.324 -0.699 -9.261 1.00 98.44 95 VAL A 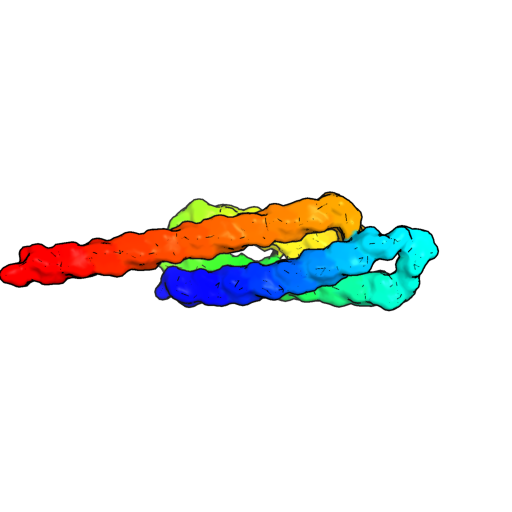O 1
ATOM 742 N N . ASP A 1 96 ? 12.475 1.517 -9.577 1.00 98.06 96 ASP A N 1
ATOM 743 C CA . ASP A 1 9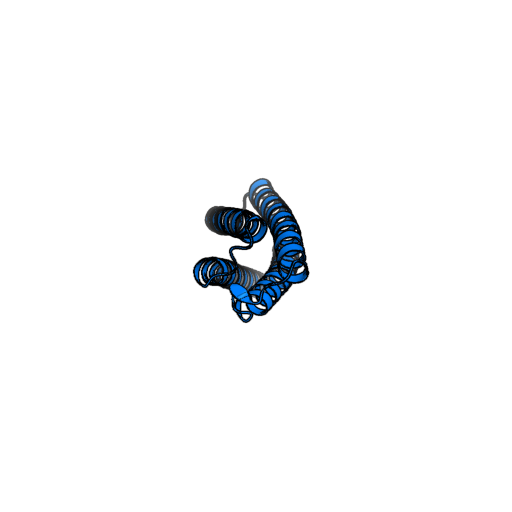6 ? 13.726 1.731 -8.851 1.00 98.06 96 ASP A CA 1
ATOM 744 C C . ASP A 1 96 ? 13.541 1.632 -7.327 1.00 98.06 96 ASP A C 1
ATOM 746 O O . ASP A 1 96 ? 12.430 1.462 -6.824 1.00 98.06 96 ASP A O 1
ATOM 750 N N . GLU A 1 97 ? 14.649 1.732 -6.589 1.00 98.12 97 GLU A N 1
ATOM 751 C CA . GLU A 1 97 ? 14.666 1.645 -5.123 1.00 98.12 97 GLU A CA 1
ATOM 752 C C . GLU A 1 97 ? 13.752 2.676 -4.454 1.00 98.12 97 GLU A C 1
ATOM 754 O O . GLU A 1 97 ? 13.198 2.399 -3.397 1.00 98.12 97 GLU A O 1
ATOM 759 N N . LEU A 1 98 ? 13.545 3.842 -5.077 1.00 98.50 98 LEU A N 1
ATOM 760 C CA . LEU A 1 98 ? 12.630 4.849 -4.552 1.00 98.50 98 LEU A CA 1
ATOM 761 C C . LEU A 1 98 ? 11.176 4.369 -4.631 1.00 98.50 98 LEU A C 1
ATOM 763 O O . LEU A 1 98 ? 10.462 4.464 -3.640 1.00 98.50 98 LEU A O 1
ATOM 767 N N . THR A 1 99 ? 10.736 3.819 -5.769 1.00 98.81 99 THR A N 1
ATOM 768 C CA . THR A 1 99 ? 9.384 3.233 -5.864 1.00 98.81 99 THR A CA 1
ATOM 769 C C . THR A 1 99 ? 9.205 2.094 -4.861 1.00 98.81 99 THR A C 1
ATOM 771 O O . THR A 1 99 ? 8.206 2.056 -4.154 1.00 98.81 99 THR A O 1
ATOM 774 N N . GLN A 1 100 ? 10.198 1.209 -4.761 1.00 98.81 100 GLN A N 1
ATOM 775 C CA . GLN A 1 100 ? 10.172 0.067 -3.843 1.00 98.81 100 GLN A CA 1
ATOM 776 C C . GLN A 1 100 ? 10.165 0.497 -2.368 1.00 98.81 100 GLN A C 1
ATOM 778 O O . GLN A 1 100 ? 9.559 -0.175 -1.537 1.00 98.81 100 GLN A O 1
ATOM 783 N N . GLY A 1 101 ? 10.851 1.595 -2.040 1.00 98.88 101 GLY A N 1
ATOM 784 C CA . GLY A 1 101 ? 10.851 2.190 -0.707 1.00 98.88 101 GLY A CA 1
ATOM 785 C C . GLY A 1 101 ? 9.460 2.675 -0.315 1.00 98.88 101 GLY A C 1
ATOM 786 O O . GLY A 1 101 ? 8.944 2.238 0.704 1.00 98.88 101 GLY A O 1
ATOM 787 N N . ILE A 1 102 ? 8.814 3.460 -1.183 1.00 98.88 102 ILE A N 1
ATOM 788 C CA . ILE A 1 102 ? 7.452 3.962 -0.939 1.00 98.88 102 ILE A CA 1
ATOM 789 C C . ILE A 1 102 ? 6.460 2.796 -0.795 1.00 98.88 102 ILE A C 1
ATOM 791 O O . ILE A 1 102 ? 5.652 2.776 0.126 1.00 98.88 102 ILE A O 1
ATOM 795 N N . GLU A 1 103 ? 6.547 1.772 -1.654 1.00 98.88 103 GLU A N 1
ATOM 796 C CA . GLU A 1 103 ? 5.713 0.565 -1.529 1.00 98.88 103 GLU A CA 1
ATOM 797 C C . GLU A 1 103 ? 5.890 -0.138 -0.175 1.00 98.88 103 GLU A C 1
ATOM 799 O O . GLU A 1 103 ? 4.920 -0.645 0.390 1.00 98.88 103 GLU A O 1
ATOM 804 N N . LYS A 1 104 ? 7.118 -0.169 0.353 1.00 98.81 104 LYS A N 1
ATOM 805 C CA . LYS A 1 104 ? 7.428 -0.762 1.657 1.00 98.81 104 LYS A CA 1
ATOM 806 C C . LYS A 1 104 ? 6.926 0.095 2.820 1.00 98.81 104 LYS A C 1
ATOM 808 O O . LYS A 1 104 ? 6.473 -0.465 3.820 1.00 98.81 104 LYS A O 1
ATOM 813 N N . ASP A 1 105 ? 6.983 1.414 2.689 1.00 98.81 105 ASP A N 1
ATOM 814 C CA . ASP A 1 105 ? 6.440 2.340 3.681 1.00 98.81 105 ASP A CA 1
ATOM 815 C C . ASP A 1 105 ? 4.914 2.172 3.769 1.00 98.81 105 ASP A C 1
ATOM 817 O O . ASP A 1 105 ? 4.399 1.930 4.858 1.00 98.81 105 ASP A O 1
ATOM 821 N N . ILE A 1 106 ? 4.213 2.096 2.626 1.00 98.81 106 ILE A N 1
ATOM 822 C CA . ILE A 1 106 ? 2.773 1.771 2.570 1.00 98.81 106 ILE A CA 1
ATOM 823 C C . ILE A 1 106 ? 2.468 0.451 3.292 1.00 98.81 106 ILE A C 1
ATOM 825 O O . ILE A 1 106 ? 1.523 0.374 4.079 1.00 98.81 106 ILE A O 1
ATOM 829 N N . ILE A 1 107 ? 3.243 -0.605 3.015 1.00 98.88 107 ILE A N 1
ATOM 830 C CA . ILE A 1 107 ? 3.074 -1.917 3.660 1.00 98.88 107 ILE A CA 1
ATOM 831 C C . ILE A 1 107 ? 3.208 -1.784 5.180 1.00 98.88 107 ILE A C 1
ATOM 833 O O . ILE A 1 107 ? 2.340 -2.269 5.904 1.00 98.88 107 ILE A O 1
ATOM 837 N N . SER A 1 108 ? 4.244 -1.086 5.646 1.00 98.69 108 SER A N 1
ATOM 838 C CA . SER A 1 108 ? 4.522 -0.909 7.074 1.00 98.69 108 SER A CA 1
ATOM 839 C C . SER A 1 108 ? 3.399 -0.128 7.764 1.00 98.69 108 SER A C 1
ATOM 841 O O . SER A 1 108 ? 2.875 -0.575 8.782 1.00 98.69 108 SER A O 1
ATOM 843 N N . SER A 1 109 ? 2.933 0.973 7.167 1.00 98.38 109 SER A N 1
ATOM 844 C CA . SER A 1 109 ? 1.809 1.755 7.696 1.00 98.38 109 SER A CA 1
ATOM 845 C C . SER A 1 109 ? 0.514 0.939 7.771 1.00 98.38 109 SER A C 1
ATOM 847 O O . SER A 1 109 ? -0.235 1.044 8.743 1.00 98.38 109 SER A O 1
ATOM 849 N N . LEU A 1 110 ? 0.234 0.098 6.769 1.00 98.38 110 LEU A N 1
ATOM 850 C CA . LEU A 1 110 ? -0.929 -0.794 6.785 1.00 98.38 110 LEU A CA 1
ATOM 851 C C . LEU A 1 110 ? -0.831 -1.850 7.894 1.00 98.38 110 LEU A C 1
ATOM 853 O O . LEU A 1 110 ? -1.829 -2.106 8.568 1.00 98.38 110 LEU A O 1
ATOM 857 N N . GLU A 1 111 ? 0.343 -2.448 8.095 1.00 98.50 111 GLU A N 1
ATOM 858 C CA . GLU A 1 111 ? 0.591 -3.419 9.167 1.00 98.50 111 GLU A CA 1
ATOM 859 C C . GLU A 1 111 ? 0.415 -2.788 10.555 1.00 98.50 111 GLU A C 1
ATOM 861 O O . GLU A 1 111 ? -0.311 -3.338 11.388 1.00 98.50 111 GLU A O 1
ATOM 866 N N . GLU A 1 112 ? 0.988 -1.603 10.779 1.00 97.38 112 GLU A N 1
ATOM 867 C CA . GLU A 1 112 ? 0.859 -0.857 12.036 1.00 97.38 112 GLU A CA 1
ATOM 868 C C . GLU A 1 112 ? -0.599 -0.482 12.338 1.00 97.38 112 GLU A C 1
ATOM 870 O O . GLU A 1 112 ? -1.072 -0.651 13.467 1.00 97.38 112 GLU A O 1
ATOM 875 N N . MET A 1 113 ? -1.352 -0.027 11.331 1.00 95.12 113 MET A N 1
ATOM 876 C CA . MET A 1 113 ? -2.776 0.283 11.492 1.00 95.12 113 MET A CA 1
ATOM 877 C C . MET A 1 113 ? -3.613 -0.961 11.810 1.00 95.12 113 MET A C 1
ATOM 879 O O . MET A 1 113 ? -4.508 -0.893 12.654 1.00 95.12 113 MET A O 1
ATOM 883 N N . ILE A 1 114 ? -3.336 -2.103 11.170 1.00 96.25 114 ILE A N 1
ATOM 884 C CA . ILE A 1 114 ? -4.013 -3.373 11.477 1.00 96.25 114 ILE A CA 1
ATOM 885 C C . ILE A 1 114 ? -3.730 -3.787 12.924 1.00 96.25 114 ILE A C 1
ATOM 887 O O . ILE A 1 114 ? -4.664 -4.124 13.653 1.00 96.25 114 ILE A O 1
ATOM 891 N N . GLU A 1 115 ? -2.472 -3.716 13.363 1.00 96.50 115 GLU A N 1
ATOM 892 C CA . GLU A 1 115 ? -2.094 -4.046 14.739 1.00 96.50 115 GLU A CA 1
ATOM 893 C C . GLU A 1 115 ? -2.787 -3.117 15.751 1.00 96.50 115 GLU A C 1
ATOM 895 O O . GLU A 1 115 ? -3.275 -3.565 16.794 1.00 96.50 115 GLU A O 1
ATOM 900 N N . ALA A 1 116 ? -2.878 -1.820 15.444 1.00 93.56 116 ALA A N 1
ATOM 901 C CA . ALA A 1 116 ? -3.585 -0.855 16.279 1.00 93.56 116 ALA A CA 1
ATOM 902 C C . ALA A 1 116 ? -5.081 -1.195 16.408 1.00 93.56 116 ALA A C 1
ATOM 904 O O . ALA A 1 116 ? -5.602 -1.222 17.526 1.00 93.56 116 ALA A O 1
ATOM 905 N N . LEU A 1 117 ? -5.753 -1.536 15.302 1.00 91.69 117 LEU A N 1
ATOM 906 C CA . LEU A 1 117 ? -7.163 -1.950 15.313 1.00 91.69 117 LEU A CA 1
ATOM 907 C C . LEU A 1 117 ? -7.382 -3.230 16.129 1.00 91.69 117 LEU A C 1
ATOM 909 O O . LEU A 1 117 ? -8.340 -3.313 16.898 1.00 91.69 117 LEU A O 1
ATOM 913 N N . GLN A 1 118 ? -6.492 -4.216 15.999 1.00 93.81 118 GLN A N 1
ATOM 914 C CA . GLN A 1 118 ? -6.555 -5.454 16.782 1.00 93.81 118 GLN A CA 1
ATOM 915 C C . GLN A 1 118 ? -6.4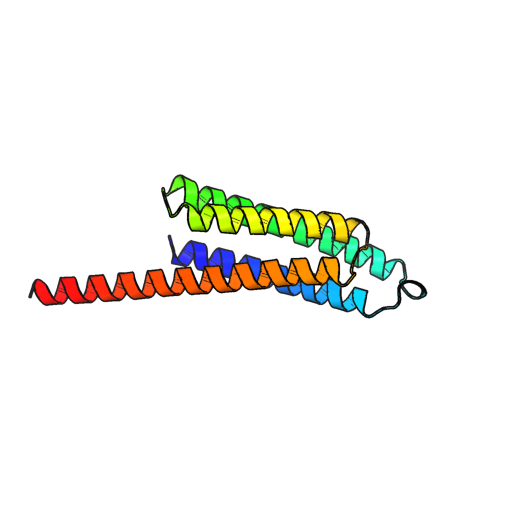60 -5.170 18.285 1.00 93.81 118 GLN A C 1
ATOM 917 O O . GLN A 1 118 ? -7.310 -5.618 19.057 1.00 93.81 118 GLN A O 1
ATOM 922 N N . LYS A 1 119 ? -5.506 -4.324 18.694 1.00 92.38 119 LYS A N 1
ATOM 923 C CA . LYS A 1 119 ? -5.358 -3.897 20.095 1.00 92.38 119 LYS A CA 1
ATOM 924 C C . LYS A 1 119 ? -6.594 -3.165 20.626 1.00 92.38 119 LYS A C 1
ATOM 926 O O . LYS A 1 119 ? -6.924 -3.306 21.803 1.00 92.38 119 LYS A O 1
ATOM 931 N N . GLU A 1 120 ? -7.263 -2.356 19.806 1.00 89.94 120 GLU A N 1
ATOM 932 C CA . GLU A 1 120 ? -8.498 -1.663 20.203 1.00 89.94 120 GLU A CA 1
ATOM 933 C C . GLU A 1 120 ? -9.679 -2.623 20.404 1.00 89.94 120 GLU A C 1
ATOM 935 O O . GLU A 1 120 ? -10.464 -2.457 21.346 1.00 89.94 120 GLU A O 1
ATOM 940 N N . MET A 1 121 ? -9.794 -3.656 19.567 1.00 88.25 121 MET A N 1
ATOM 941 C CA . MET A 1 121 ? -10.827 -4.685 19.716 1.00 88.25 121 MET A CA 1
ATOM 942 C C . MET A 1 121 ? -10.626 -5.521 20.983 1.00 88.25 121 MET A C 1
ATOM 944 O O . MET A 1 121 ? -11.579 -5.690 21.746 1.00 88.25 121 MET A O 1
ATOM 948 N N . ASP A 1 122 ? -9.396 -5.961 21.258 1.00 89.38 122 ASP A N 1
ATOM 949 C CA . ASP A 1 122 ? -9.080 -6.758 22.451 1.00 89.38 122 ASP A CA 1
ATOM 950 C C . ASP A 1 122 ? -9.418 -6.004 23.746 1.00 89.38 122 ASP A C 1
ATOM 952 O O . ASP A 1 122 ? -10.081 -6.540 24.641 1.00 89.38 122 ASP A O 1
ATOM 956 N N . LYS A 1 123 ? -9.041 -4.719 23.827 1.00 88.69 123 LYS A N 1
ATOM 957 C CA . LYS A 1 123 ? -9.377 -3.848 24.968 1.00 88.69 123 LYS A CA 1
ATOM 958 C C . LYS A 1 123 ? -10.886 -3.724 25.167 1.00 88.69 123 LYS A C 1
ATOM 960 O O . LYS A 1 123 ? -11.372 -3.842 26.293 1.00 88.69 123 LYS A O 1
ATOM 965 N N . SER A 1 124 ? -11.626 -3.532 24.077 1.00 83.25 124 SER A N 1
ATOM 966 C CA . SER A 1 124 ? -13.087 -3.399 24.112 1.00 83.25 124 SER A CA 1
ATOM 967 C C . SER A 1 124 ? -13.771 -4.656 24.662 1.00 83.25 124 SER A C 1
ATOM 969 O O . SER A 1 124 ? -14.787 -4.567 25.357 1.00 83.25 124 SER A O 1
ATOM 971 N N . ASP A 1 125 ? -13.228 -5.838 24.374 1.00 82.62 125 ASP A N 1
ATOM 972 C CA . ASP A 1 125 ? -13.772 -7.107 24.857 1.00 82.62 125 ASP A CA 1
ATOM 973 C C . ASP A 1 125 ? -13.410 -7.389 26.322 1.00 82.62 125 ASP A C 1
ATOM 975 O O . ASP A 1 125 ? -14.240 -7.912 27.076 1.00 82.62 125 ASP A O 1
ATOM 979 N N . GLU A 1 126 ? -12.210 -7.006 26.766 1.00 86.31 126 GLU A N 1
ATOM 980 C CA . GLU A 1 126 ? -11.833 -7.069 28.182 1.00 86.31 126 GLU A CA 1
ATOM 981 C C . GLU A 1 126 ? -12.701 -6.161 29.062 1.00 86.31 126 GLU A C 1
ATOM 983 O O . GLU A 1 126 ? -13.143 -6.576 30.139 1.00 86.31 126 GLU A O 1
ATOM 988 N N . GLU A 1 127 ? -12.967 -4.932 28.617 1.00 84.00 127 GLU A N 1
ATOM 989 C CA . GLU A 1 127 ? -13.798 -3.969 29.348 1.00 84.00 127 GLU A CA 1
ATOM 990 C C . GLU A 1 127 ? -15.233 -4.476 29.527 1.00 84.00 127 GLU A C 1
ATOM 992 O O . GLU A 1 127 ? -15.774 -4.425 30.637 1.00 84.00 127 GLU A O 1
ATOM 997 N N . LYS A 1 128 ? -15.826 -5.061 28.479 1.00 82.31 128 LYS A N 1
ATOM 998 C CA . LYS A 1 128 ? -17.161 -5.679 28.552 1.00 82.31 128 LYS A CA 1
ATOM 999 C C . LYS A 1 128 ? -17.216 -6.822 29.564 1.00 82.31 128 LYS A C 1
ATOM 1001 O O . LYS A 1 128 ? -18.171 -6.908 30.337 1.00 82.31 128 LYS A O 1
ATOM 1006 N N . LYS A 1 129 ? -16.194 -7.687 29.598 1.00 82.19 129 LYS A N 1
ATOM 1007 C CA . LYS A 1 129 ? -16.113 -8.798 30.566 1.00 82.19 129 LYS A CA 1
ATOM 1008 C C . LYS A 1 129 ? -16.023 -8.288 32.007 1.00 82.19 129 LYS A C 1
ATOM 1010 O O . LYS A 1 129 ? -16.713 -8.814 32.878 1.00 82.19 129 LYS A O 1
ATOM 1015 N N . LYS A 1 130 ? -15.220 -7.246 32.257 1.00 81.12 130 LYS A N 1
ATOM 1016 C CA . LYS A 1 130 ? -15.081 -6.629 33.590 1.00 81.12 130 LYS A CA 1
ATOM 1017 C C . LYS A 1 130 ? -16.390 -5.991 34.067 1.00 81.12 130 LYS A C 1
ATOM 1019 O O . LYS A 1 130 ? -16.757 -6.171 35.225 1.00 81.12 130 LYS A O 1
ATOM 1024 N N . GLN A 1 131 ? -17.122 -5.305 33.185 1.00 75.25 131 GLN A N 1
ATOM 1025 C CA . GLN A 1 131 ? -18.418 -4.703 33.530 1.00 75.25 131 GLN A CA 1
ATOM 1026 C C . GLN A 1 131 ? -19.485 -5.752 33.876 1.00 75.25 131 GLN A C 1
ATOM 1028 O O . GLN A 1 131 ? -20.249 -5.551 34.816 1.00 75.25 131 GLN A O 1
ATOM 1033 N N . GLN A 1 132 ? -19.514 -6.891 33.175 1.00 74.94 132 GLN A N 1
ATOM 1034 C CA . GLN A 1 132 ? -20.458 -7.978 33.471 1.00 74.94 132 GLN A CA 1
ATOM 1035 C C . GLN A 1 132 ? -20.178 -8.665 34.817 1.00 74.94 132 GLN A C 1
ATOM 1037 O O . GLN A 1 132 ? -21.119 -9.070 35.491 1.00 74.94 132 GLN A O 1
ATOM 1042 N N . GLN A 1 133 ? -18.911 -8.760 35.234 1.00 72.81 133 GLN A N 1
ATOM 1043 C CA . GLN A 1 133 ? -18.532 -9.338 36.531 1.00 72.81 133 GLN A CA 1
ATOM 1044 C C . GLN A 1 133 ? -18.813 -8.416 37.726 1.00 72.81 133 GLN A C 1
ATOM 1046 O O . GLN A 1 133 ? -18.946 -8.911 38.835 1.00 72.81 133 GLN A O 1
ATOM 1051 N N . GLN A 1 134 ? -18.899 -7.096 37.529 1.00 70.50 134 GLN A N 1
ATOM 1052 C CA . GLN A 1 134 ? -19.238 -6.142 38.600 1.00 70.50 134 GLN A CA 1
ATOM 1053 C C . GLN A 1 134 ? -20.752 -5.978 38.820 1.00 70.50 134 GLN A C 1
ATOM 1055 O O . GLN A 1 134 ? -21.160 -5.368 39.805 1.00 70.50 134 GLN A O 1
ATOM 1060 N N . GLN A 1 135 ? -21.581 -6.483 37.899 1.00 65.50 135 GLN A N 1
ATOM 1061 C CA . GLN A 1 135 ? -23.048 -6.444 37.987 1.00 65.50 135 GLN A CA 1
ATOM 1062 C C . GLN A 1 135 ? -23.664 -7.759 38.511 1.00 65.50 135 GLN A C 1
ATOM 1064 O O . GLN A 1 135 ? -24.890 -7.860 38.577 1.00 65.50 135 GLN A O 1
ATOM 1069 N N . GLN A 1 136 ? -22.836 -8.744 38.881 1.00 53.22 136 GLN A N 1
ATOM 1070 C CA . GLN A 1 136 ? -23.218 -9.979 39.585 1.00 53.22 136 GLN A CA 1
ATOM 1071 C C . GLN A 1 136 ? -22.637 -9.979 40.997 1.00 53.22 136 GLN A C 1
ATOM 1073 O O . GLN A 1 136 ? -23.322 -10.519 41.893 1.00 53.22 136 GLN A O 1
#